Protein AF-A0A9E5TSE7-F1 (afdb_monomer_lite)

Foldseek 3Di:
DDDDPPPPPPPQDAAPVGNPHGFPDAQPVPRGGHHPVQWDDDPDDGIHGPVVCCVVVVVVVPD

Structure (mmCIF, N/CA/C/O backbone):
data_AF-A0A9E5TSE7-F1
#
_entry.id   AF-A0A9E5TSE7-F1
#
loop_
_atom_site.group_PDB
_atom_site.id
_atom_site.type_symbol
_atom_site.label_atom_id
_atom_site.label_alt_id
_atom_site.label_comp_id
_atom_site.label_asym_id
_atom_site.label_entity_id
_atom_site.label_seq_id
_atom_site.pdbx_PDB_ins_code
_atom_site.Cartn_x
_atom_site.Cartn_y
_atom_site.Cartn_z
_atom_site.occupancy
_atom_site.B_iso_or_equiv
_atom_site.auth_seq_id
_atom_site.auth_comp_id
_atom_site.auth_asym_id
_atom_site.auth_atom_id
_atom_site.pdbx_PDB_model_num
ATOM 1 N N . MET A 1 1 ? 5.918 -24.300 -33.269 1.00 42.62 1 MET A N 1
ATOM 2 C CA . MET A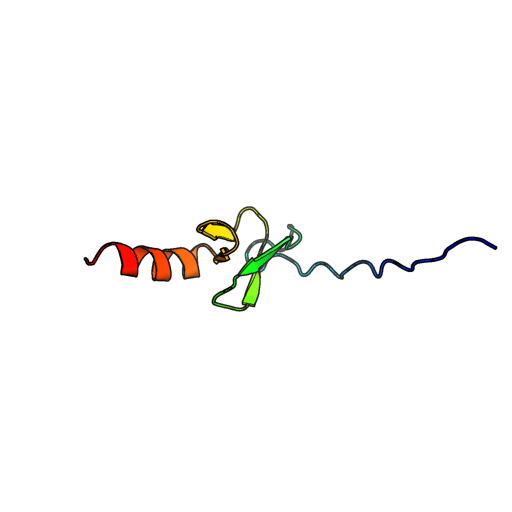 1 1 ? 7.049 -23.402 -32.937 1.00 42.62 1 MET A CA 1
ATOM 3 C C . MET A 1 1 ? 6.670 -22.613 -31.688 1.00 42.62 1 MET A C 1
ATOM 5 O O . MET A 1 1 ? 5.492 -22.338 -31.505 1.00 42.62 1 MET A O 1
ATOM 9 N N . ALA A 1 2 ? 7.622 -22.415 -30.778 1.00 47.22 2 ALA A N 1
ATOM 10 C CA . ALA A 1 2 ? 7.406 -22.093 -29.368 1.00 47.22 2 ALA A CA 1
ATOM 11 C C . ALA A 1 2 ? 6.806 -20.699 -29.088 1.00 47.22 2 ALA A C 1
ATOM 13 O O . ALA A 1 2 ? 6.929 -19.766 -29.874 1.00 47.22 2 ALA A O 1
ATOM 14 N N . LYS A 1 3 ? 6.162 -20.610 -27.918 1.00 49.50 3 LYS A N 1
ATOM 15 C CA . LYS A 1 3 ? 5.491 -19.455 -27.314 1.00 49.50 3 LYS A CA 1
ATOM 16 C C . LYS A 1 3 ? 6.438 -18.260 -27.131 1.00 49.50 3 LYS A C 1
ATOM 18 O O . LYS A 1 3 ? 7.446 -18.395 -26.446 1.00 49.50 3 LYS A O 1
ATOM 23 N N . ALA A 1 4 ? 6.035 -17.080 -27.592 1.00 49.88 4 ALA A N 1
ATOM 24 C CA . ALA A 1 4 ? 6.574 -15.804 -27.128 1.00 49.88 4 ALA A CA 1
ATOM 25 C C . ALA A 1 4 ? 5.413 -14.968 -26.579 1.00 49.88 4 ALA A C 1
ATOM 27 O O . ALA A 1 4 ? 4.877 -14.082 -27.235 1.00 49.88 4 ALA A O 1
ATOM 28 N N . GLN A 1 5 ? 4.978 -15.306 -25.364 1.00 50.56 5 GLN A N 1
ATOM 29 C CA . GLN A 1 5 ? 4.218 -14.362 -24.556 1.00 50.56 5 GLN A CA 1
ATOM 30 C C . GLN A 1 5 ? 5.210 -13.268 -24.162 1.00 50.56 5 GLN A C 1
ATOM 32 O O . GLN A 1 5 ? 5.974 -13.448 -23.212 1.00 50.56 5 GLN A O 1
ATOM 37 N N . HIS A 1 6 ? 5.251 -12.168 -24.918 1.00 45.12 6 HIS A N 1
ATOM 38 C CA . HIS A 1 6 ? 5.834 -10.929 -24.423 1.00 45.12 6 HIS A CA 1
ATOM 39 C C . HIS A 1 6 ? 4.986 -10.508 -23.226 1.00 45.12 6 HIS A C 1
ATOM 41 O O . HIS A 1 6 ? 3.954 -9.861 -23.348 1.00 45.12 6 HIS A O 1
ATOM 47 N N . LYS A 1 7 ? 5.400 -10.986 -22.054 1.00 45.22 7 LYS A N 1
ATOM 48 C CA . LYS A 1 7 ? 5.011 -10.470 -20.754 1.00 45.22 7 LYS A CA 1
ATOM 49 C C . LYS A 1 7 ? 5.585 -9.061 -20.723 1.00 45.22 7 LYS A C 1
ATOM 51 O O . LYS A 1 7 ? 6.734 -8.886 -20.323 1.00 45.22 7 LYS A O 1
ATOM 56 N N . GLU A 1 8 ? 4.839 -8.109 -21.281 1.00 50.56 8 GLU A N 1
ATOM 57 C CA . GLU A 1 8 ? 5.132 -6.686 -21.192 1.00 50.56 8 GLU A CA 1
ATOM 58 C C . GLU A 1 8 ? 5.441 -6.416 -19.727 1.00 50.56 8 GLU A C 1
ATOM 60 O O . GLU A 1 8 ? 4.603 -6.589 -18.842 1.00 50.56 8 GLU A O 1
ATOM 65 N N . LYS A 1 9 ? 6.723 -6.173 -19.465 1.00 49.16 9 LYS A N 1
ATOM 66 C CA . LYS A 1 9 ? 7.237 -5.853 -18.148 1.00 49.16 9 LYS A CA 1
ATOM 67 C C . LYS A 1 9 ? 6.461 -4.597 -17.764 1.00 49.16 9 LYS A C 1
ATOM 69 O O . LYS A 1 9 ? 6.652 -3.598 -18.457 1.00 49.16 9 LYS A O 1
ATOM 74 N N . PRO A 1 10 ? 5.555 -4.621 -16.767 1.00 53.97 10 PRO A N 1
ATOM 75 C CA . PRO A 1 10 ? 4.946 -3.379 -16.354 1.00 53.97 10 PRO A CA 1
ATOM 76 C C . PRO A 1 10 ? 6.122 -2.506 -15.937 1.00 53.97 10 PRO A C 1
ATOM 78 O O . PRO A 1 10 ? 6.967 -2.923 -15.139 1.00 53.97 10 PRO A O 1
ATOM 81 N N . GLU A 1 11 ? 6.243 -1.354 -16.578 1.00 57.72 11 GLU A N 1
ATOM 82 C CA . GLU A 1 11 ? 6.945 -0.191 -16.062 1.00 57.72 11 GLU A CA 1
ATOM 83 C C . GLU A 1 11 ? 6.405 0.046 -14.653 1.00 57.72 11 GLU A C 1
ATOM 85 O O . GLU A 1 11 ? 5.434 0.767 -14.456 1.00 57.72 11 GLU A O 1
ATOM 90 N N . ASN A 1 12 ? 6.928 -0.705 -13.680 1.00 61.72 12 ASN A N 1
ATOM 91 C CA . ASN A 1 12 ? 6.381 -0.742 -12.339 1.00 61.72 12 ASN A CA 1
ATOM 92 C C . ASN A 1 12 ? 6.588 0.673 -11.805 1.00 61.72 12 ASN A C 1
ATOM 94 O O . ASN A 1 12 ? 7.742 1.080 -11.634 1.00 61.72 12 ASN A O 1
ATOM 98 N N . PRO A 1 13 ? 5.515 1.464 -11.633 1.00 74.12 13 PRO A N 1
ATOM 99 C CA . PRO A 1 13 ? 5.674 2.859 -11.277 1.00 74.12 13 PRO A CA 1
ATOM 100 C C . PRO A 1 13 ? 6.443 2.927 -9.958 1.00 74.12 13 PRO A C 1
ATOM 102 O O . PRO A 1 13 ? 6.238 2.092 -9.079 1.00 74.12 13 PRO A O 1
ATOM 105 N N . ALA A 1 14 ? 7.355 3.885 -9.805 1.00 83.75 14 ALA A N 1
ATOM 106 C CA . ALA A 1 14 ? 8.050 4.045 -8.534 1.00 83.75 14 ALA A CA 1
ATOM 107 C C . ALA A 1 14 ? 7.030 4.350 -7.428 1.00 83.75 14 ALA A C 1
ATOM 109 O O . ALA A 1 14 ? 6.008 5.015 -7.653 1.00 83.75 14 ALA A O 1
ATOM 110 N N . CYS A 1 15 ? 7.294 3.858 -6.221 1.00 87.31 15 CYS A N 1
ATOM 111 C CA . CYS A 1 15 ? 6.487 4.210 -5.070 1.00 87.31 15 CYS A CA 1
ATOM 112 C C . CYS A 1 15 ? 6.521 5.722 -4.888 1.00 87.31 15 CYS A C 1
ATOM 114 O O . CYS A 1 15 ? 7.585 6.335 -4.815 1.00 87.31 15 CYS A O 1
ATOM 116 N N . ARG A 1 16 ? 5.345 6.330 -4.726 1.00 84.88 16 ARG A N 1
ATOM 117 C CA . ARG A 1 16 ? 5.257 7.779 -4.551 1.00 84.88 16 ARG A CA 1
ATOM 118 C C . ARG A 1 16 ? 6.022 8.309 -3.331 1.00 84.88 16 ARG A C 1
ATOM 120 O O . ARG A 1 16 ? 6.402 9.472 -3.330 1.00 84.88 16 ARG A O 1
ATOM 127 N N . ASN A 1 17 ? 6.225 7.475 -2.313 1.00 83.75 17 ASN A N 1
ATOM 128 C CA . ASN A 1 17 ? 6.956 7.842 -1.098 1.00 83.75 17 ASN A CA 1
ATOM 129 C C . ASN A 1 17 ? 8.431 7.423 -1.119 1.00 83.75 17 ASN A C 1
ATOM 131 O O . ASN A 1 17 ? 9.217 7.892 -0.302 1.00 83.75 17 ASN A O 1
ATOM 135 N N . HIS A 1 18 ? 8.802 6.513 -2.018 1.00 85.38 18 HIS A N 1
ATOM 136 C CA . HIS A 1 18 ? 10.142 5.951 -2.087 1.00 85.38 18 HIS A CA 1
ATOM 137 C C . HIS A 1 18 ? 10.536 5.791 -3.551 1.00 85.38 18 HIS A C 1
ATOM 139 O O . HIS A 1 18 ? 10.184 4.798 -4.181 1.00 85.38 18 HIS A O 1
ATOM 145 N N . SER A 1 19 ? 11.309 6.743 -4.070 1.00 81.25 19 SER A N 1
ATOM 146 C CA . SER A 1 19 ? 11.795 6.710 -5.456 1.00 81.25 19 SER A CA 1
ATOM 147 C C . SER A 1 19 ? 12.687 5.500 -5.764 1.00 81.25 19 SER A C 1
ATOM 149 O O . SER A 1 19 ? 12.822 5.125 -6.919 1.00 81.25 19 SER A O 1
ATOM 151 N N . ASP A 1 20 ? 13.270 4.889 -4.730 1.00 85.12 20 ASP A N 1
ATOM 152 C CA . ASP A 1 20 ? 14.124 3.694 -4.804 1.00 85.12 20 ASP A CA 1
ATOM 153 C C . ASP A 1 20 ? 13.332 2.370 -4.730 1.00 85.12 20 ASP A C 1
ATOM 155 O O .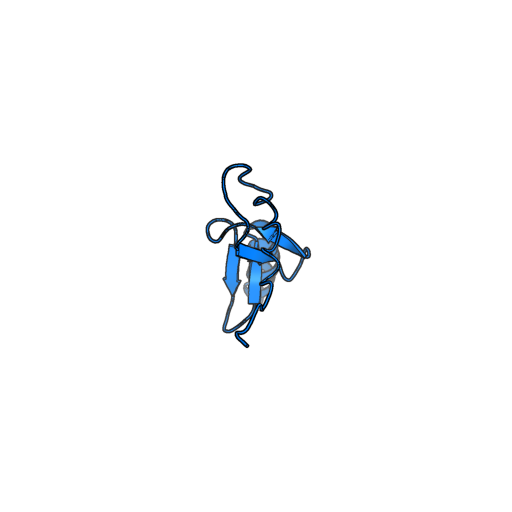 ASP A 1 20 ? 13.879 1.289 -4.908 1.00 85.12 20 ASP A O 1
ATOM 159 N N . GLN A 1 21 ? 12.024 2.424 -4.453 1.00 84.00 21 GLN A N 1
ATOM 160 C CA . GLN A 1 21 ? 11.190 1.230 -4.312 1.00 84.00 21 GLN A CA 1
ATOM 161 C C . GLN A 1 21 ? 10.180 1.147 -5.449 1.00 84.00 21 GLN A C 1
ATOM 163 O O . GLN A 1 21 ? 9.436 2.092 -5.715 1.00 84.00 21 GLN A O 1
ATOM 168 N N . GLU A 1 22 ? 10.078 -0.025 -6.058 1.00 86.25 22 GLU A N 1
ATOM 169 C CA . GLU A 1 22 ? 9.010 -0.330 -7.003 1.00 86.25 22 GLU A CA 1
ATOM 170 C C . GLU A 1 22 ? 7.641 -0.356 -6.304 1.00 86.25 22 GLU A C 1
ATOM 172 O O . GLU A 1 22 ? 7.476 -0.900 -5.203 1.00 86.25 22 GLU A O 1
ATOM 177 N N . ALA A 1 23 ? 6.634 0.269 -6.918 1.00 86.19 23 ALA A N 1
ATOM 178 C CA . ALA A 1 23 ? 5.272 0.157 -6.428 1.00 86.19 23 ALA A CA 1
ATOM 179 C C . ALA A 1 23 ? 4.703 -1.206 -6.807 1.00 86.19 23 ALA A C 1
ATOM 181 O O . ALA A 1 23 ? 4.527 -1.522 -7.981 1.00 86.19 23 ALA A O 1
ATOM 182 N N . THR A 1 24 ? 4.365 -1.991 -5.791 1.00 86.12 24 THR A N 1
ATOM 183 C CA . THR A 1 24 ? 3.750 -3.309 -5.958 1.00 86.12 24 THR A CA 1
ATOM 184 C C . THR A 1 24 ? 2.226 -3.247 -5.885 1.00 86.12 24 THR A C 1
ATOM 186 O O . THR A 1 24 ? 1.556 -4.173 -6.332 1.00 86.12 24 THR A O 1
ATOM 189 N N . HIS A 1 25 ? 1.663 -2.159 -5.346 1.00 86.56 25 HIS A N 1
ATOM 190 C CA . HIS A 1 25 ? 0.222 -1.980 -5.185 1.00 86.56 25 HIS A CA 1
ATOM 191 C C . HIS A 1 25 ? -0.221 -0.554 -5.531 1.00 86.56 25 HIS A C 1
ATOM 193 O O . HIS A 1 25 ? 0.567 0.396 -5.550 1.00 86.56 25 HIS A O 1
ATOM 199 N N . ARG A 1 26 ? -1.523 -0.389 -5.775 1.00 87.19 26 ARG A N 1
ATOM 200 C CA . ARG A 1 26 ? -2.171 0.921 -5.905 1.00 87.19 26 ARG A CA 1
ATOM 201 C C . ARG A 1 26 ? -3.144 1.104 -4.751 1.00 87.19 26 ARG A C 1
ATOM 203 O O . ARG A 1 26 ? -3.877 0.182 -4.418 1.00 87.19 26 ARG A O 1
ATOM 210 N N . CYS A 1 27 ? -3.145 2.289 -4.149 1.00 87.62 27 CYS A N 1
ATOM 211 C CA . CYS A 1 27 ? -4.116 2.620 -3.110 1.00 87.62 27 CYS A CA 1
ATOM 212 C C . CYS A 1 27 ? -5.519 2.667 -3.720 1.00 87.62 27 CYS A C 1
ATOM 214 O O . CYS A 1 27 ? -5.733 3.392 -4.690 1.00 87.62 27 CYS A O 1
ATOM 216 N N . ASP A 1 28 ? -6.483 1.961 -3.144 1.00 86.69 28 ASP A N 1
ATOM 217 C CA . ASP A 1 28 ? -7.825 1.885 -3.707 1.00 86.69 28 ASP A CA 1
ATOM 218 C C . ASP A 1 28 ? -8.579 3.224 -3.623 1.00 86.69 28 ASP A C 1
ATOM 220 O O . ASP A 1 28 ? -9.344 3.560 -4.523 1.00 86.69 28 ASP A O 1
ATOM 224 N N . ASN A 1 29 ? -8.264 4.042 -2.612 1.00 87.12 29 ASN A N 1
ATOM 225 C CA . ASN A 1 29 ? -8.873 5.358 -2.405 1.00 87.12 29 ASN A CA 1
ATOM 226 C C . ASN A 1 29 ? -8.319 6.439 -3.349 1.00 87.12 29 ASN A C 1
ATOM 228 O O . ASN A 1 29 ? -9.071 7.164 -3.987 1.00 87.12 29 ASN A O 1
ATOM 232 N N . CYS A 1 30 ? -6.991 6.579 -3.438 1.00 87.50 30 CYS A N 1
ATOM 233 C CA . CYS A 1 30 ? -6.362 7.667 -4.201 1.00 87.50 30 CYS A CA 1
ATOM 234 C C . CYS A 1 30 ? -5.743 7.222 -5.533 1.00 87.50 30 CYS A C 1
ATOM 236 O O . CYS A 1 30 ? -5.146 8.048 -6.223 1.00 87.50 30 CYS A O 1
ATOM 238 N N . LYS A 1 31 ? -5.834 5.927 -5.868 1.00 86.44 31 LYS A N 1
ATOM 239 C CA . LYS A 1 31 ? -5.322 5.265 -7.088 1.00 86.44 31 LYS A CA 1
ATOM 240 C C . LYS A 1 31 ? -3.833 5.492 -7.392 1.00 86.44 31 LYS A C 1
ATOM 242 O O . LYS A 1 31 ? -3.346 5.110 -8.453 1.00 86.44 31 LYS A O 1
ATOM 247 N N . LYS A 1 32 ? -3.082 6.060 -6.444 1.00 87.81 32 LYS A N 1
ATOM 248 C CA . LYS A 1 32 ? -1.639 6.302 -6.544 1.00 87.81 32 LYS A CA 1
ATOM 249 C C . LYS A 1 32 ? -0.843 5.005 -6.314 1.00 87.81 32 LYS A C 1
ATOM 251 O O . LYS A 1 32 ? -1.281 4.162 -5.524 1.00 87.81 32 LYS A O 1
ATOM 256 N N . PRO A 1 33 ? 0.319 4.852 -6.972 1.00 88.19 33 PRO A N 1
ATOM 257 C CA . PRO A 1 33 ? 1.198 3.700 -6.810 1.00 88.19 33 PRO A CA 1
ATOM 258 C C . PRO A 1 33 ? 2.045 3.807 -5.534 1.00 88.19 33 PRO A C 1
ATOM 260 O O . PRO A 1 33 ? 2.655 4.845 -5.254 1.00 88.19 33 PRO A O 1
ATOM 263 N N . TYR A 1 34 ? 2.097 2.722 -4.767 1.00 88.56 34 TYR A N 1
ATOM 264 C CA . TYR A 1 34 ? 2.846 2.628 -3.517 1.00 88.56 34 TYR A CA 1
ATOM 265 C C . TYR A 1 34 ? 3.506 1.247 -3.373 1.00 88.56 34 TYR A C 1
ATOM 267 O O . TYR A 1 34 ? 2.996 0.233 -3.851 1.00 88.56 34 TYR A O 1
ATOM 275 N N . CYS A 1 35 ? 4.656 1.194 -2.702 1.00 90.25 35 CYS A N 1
ATOM 276 C CA . CYS A 1 35 ? 5.318 -0.065 -2.362 1.00 90.25 35 CYS A CA 1
ATOM 277 C C . CYS A 1 35 ? 4.624 -0.750 -1.178 1.00 90.25 35 CYS A C 1
ATOM 279 O O . CYS A 1 35 ? 3.916 -0.101 -0.403 1.00 90.25 35 CYS A O 1
ATOM 281 N N . LYS A 1 36 ? 4.902 -2.045 -0.979 1.00 85.56 36 LYS A N 1
ATOM 282 C CA . LYS A 1 36 ? 4.394 -2.857 0.144 1.00 85.56 36 LYS A CA 1
ATOM 283 C C . LYS A 1 36 ? 4.619 -2.237 1.534 1.00 85.56 36 LYS A C 1
ATOM 285 O O . LYS A 1 36 ? 3.880 -2.538 2.458 1.00 85.56 36 LYS A O 1
ATOM 290 N N . LYS A 1 37 ? 5.618 -1.358 1.693 1.00 86.44 37 LYS A N 1
ATOM 291 C CA . LYS A 1 37 ? 5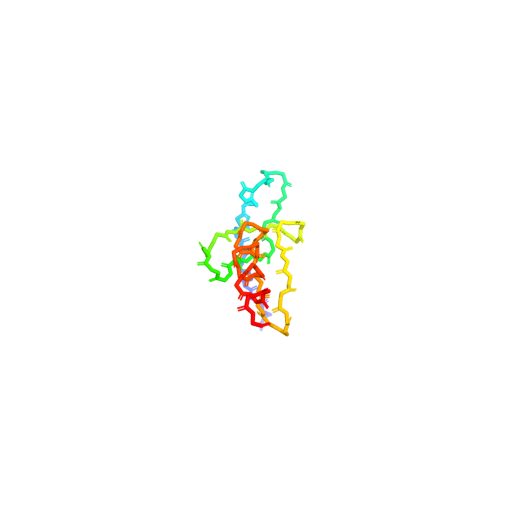.875 -0.634 2.954 1.00 86.44 37 LYS A CA 1
ATOM 292 C C . LYS A 1 37 ? 4.941 0.562 3.179 1.00 86.44 37 LYS A C 1
ATOM 294 O O . LYS A 1 37 ? 4.718 0.946 4.321 1.00 86.44 37 LYS A O 1
ATOM 299 N N . CYS A 1 38 ? 4.437 1.177 2.109 1.00 86.94 38 CYS A N 1
ATOM 300 C CA . CYS A 1 38 ? 3.571 2.359 2.178 1.00 86.94 38 CYS A CA 1
ATOM 301 C C . CYS A 1 38 ? 2.086 2.036 2.058 1.00 86.94 38 CYS A C 1
ATOM 303 O O . CYS A 1 38 ? 1.251 2.887 2.382 1.00 86.94 38 CYS A O 1
ATOM 305 N N . VAL A 1 39 ? 1.760 0.846 1.559 1.00 86.75 39 VAL A N 1
ATOM 306 C CA . VAL A 1 39 ? 0.399 0.337 1.592 1.00 86.75 39 VAL A CA 1
ATOM 307 C C . VAL A 1 39 ? 0.138 -0.493 2.834 1.00 86.75 39 VAL A C 1
ATOM 309 O O . VAL A 1 39 ? 1.042 -1.072 3.432 1.00 86.75 39 VAL A O 1
ATOM 312 N N . ARG A 1 40 ? -1.130 -0.543 3.198 1.00 86.19 40 ARG A N 1
ATOM 313 C CA . ARG A 1 40 ? -1.694 -1.361 4.247 1.00 86.19 40 ARG A CA 1
ATOM 314 C C . ARG A 1 40 ? -2.895 -2.092 3.677 1.00 86.19 40 ARG A C 1
ATOM 316 O O . ARG A 1 40 ? -3.698 -1.519 2.937 1.00 86.19 40 ARG A O 1
ATOM 323 N N . GLU A 1 41 ? -2.978 -3.367 3.995 1.00 82.69 41 GLU A N 1
ATOM 324 C CA . GLU A 1 41 ? -4.063 -4.239 3.571 1.00 82.69 41 GLU A CA 1
ATOM 325 C C . GLU A 1 41 ? -5.178 -4.130 4.622 1.00 82.69 41 GLU A C 1
ATOM 327 O O . GLU A 1 41 ? -4.973 -4.460 5.789 1.00 82.69 41 GLU A O 1
ATOM 332 N N . GLN A 1 42 ? -6.340 -3.607 4.225 1.00 74.69 42 GLN A N 1
ATOM 333 C CA . GLN A 1 42 ? -7.548 -3.555 5.049 1.00 74.69 42 GLN A CA 1
ATOM 334 C C . GLN A 1 42 ? -8.532 -4.623 4.567 1.00 74.69 42 GLN A C 1
ATOM 336 O O . GLN A 1 42 ? -9.182 -4.483 3.529 1.00 74.69 42 GLN A O 1
ATOM 341 N N . GLY A 1 43 ? -8.676 -5.686 5.354 1.00 73.69 43 GLY A N 1
ATOM 342 C CA . GLY A 1 43 ? -9.555 -6.805 5.024 1.00 73.69 43 GLY A CA 1
ATOM 343 C C . GLY A 1 43 ? -9.022 -7.669 3.878 1.00 73.69 43 GLY A C 1
ATOM 344 O O . GLY A 1 43 ? -7.826 -7.706 3.615 1.00 73.69 43 GLY A O 1
ATOM 345 N N . HIS A 1 44 ? -9.925 -8.398 3.220 1.00 71.69 44 HIS A N 1
ATOM 346 C CA . HIS A 1 44 ? -9.567 -9.493 2.310 1.00 71.69 44 HIS A CA 1
ATOM 347 C C . HIS A 1 44 ? -9.109 -9.072 0.902 1.00 71.69 44 HIS A C 1
ATOM 349 O O . HIS A 1 44 ? -8.595 -9.923 0.187 1.00 71.69 44 HIS A O 1
ATOM 355 N N . ASP A 1 45 ? -9.303 -7.812 0.488 1.00 75.00 45 ASP A N 1
ATOM 356 C CA . ASP A 1 45 ? -8.944 -7.379 -0.881 1.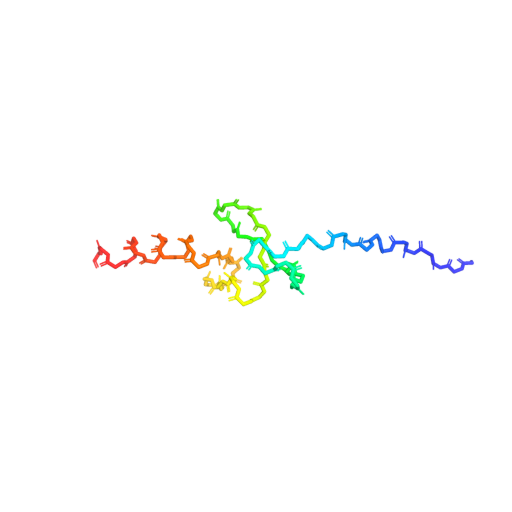00 75.00 45 ASP A CA 1
ATOM 357 C C . ASP A 1 45 ? -8.667 -5.870 -1.039 1.00 75.00 45 ASP A C 1
ATOM 359 O O . ASP A 1 45 ? -8.351 -5.395 -2.127 1.00 75.00 45 ASP A O 1
ATOM 363 N N . ARG A 1 46 ? -8.784 -5.061 0.025 1.00 81.25 46 ARG A N 1
ATOM 364 C CA . ARG A 1 46 ? -8.589 -3.609 -0.101 1.00 81.25 46 ARG A CA 1
ATOM 365 C C . ARG A 1 46 ? -7.198 -3.215 0.349 1.00 81.25 46 ARG A C 1
ATOM 367 O O . ARG A 1 46 ? -6.778 -3.509 1.462 1.00 81.25 46 ARG A O 1
ATOM 374 N N . VAL A 1 47 ? -6.513 -2.470 -0.505 1.00 86.25 47 VAL A N 1
ATOM 375 C CA . VAL A 1 47 ? -5.178 -1.950 -0.227 1.00 86.25 47 VAL A CA 1
ATOM 376 C C . VAL A 1 47 ? -5.246 -0.432 -0.182 1.00 86.25 4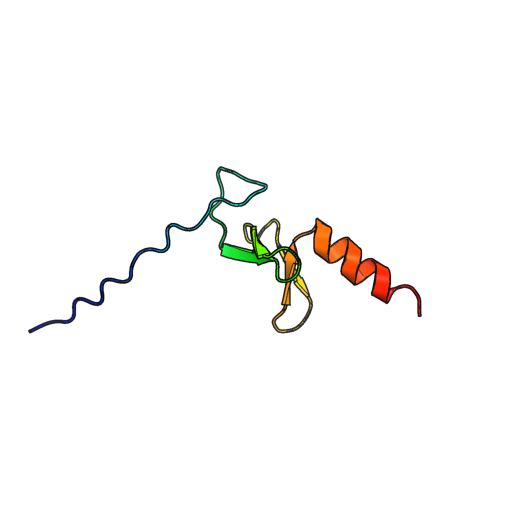7 VAL A C 1
ATOM 378 O O . VAL A 1 47 ? -5.594 0.208 -1.172 1.00 86.25 47 VAL A O 1
ATOM 381 N N . PHE A 1 48 ? -4.897 0.171 0.949 1.00 87.94 48 PHE A N 1
ATOM 382 C CA . PHE A 1 48 ? -4.865 1.626 1.109 1.00 87.94 48 PHE A CA 1
ATOM 383 C C . PHE A 1 48 ? -3.446 2.102 1.397 1.00 87.94 48 PHE A C 1
ATOM 385 O O . PHE A 1 48 ? -2.654 1.391 1.997 1.00 87.94 48 PHE A O 1
ATOM 392 N N . CYS A 1 49 ? -3.089 3.316 0.979 1.00 88.31 49 CYS A N 1
ATOM 393 C CA . CYS A 1 49 ? -1.870 3.949 1.482 1.00 88.31 49 CYS A CA 1
ATOM 394 C C . CYS A 1 49 ? -2.082 4.438 2.916 1.00 88.31 49 CYS A C 1
ATOM 396 O O . CYS A 1 49 ? -3.215 4.747 3.281 1.00 88.31 49 CYS A O 1
ATOM 398 N N . ALA A 1 50 ? -1.005 4.574 3.693 1.00 82.25 50 ALA A N 1
ATOM 399 C CA . ALA A 1 50 ? -1.067 5.011 5.093 1.00 82.25 50 ALA A CA 1
ATOM 400 C C . ALA A 1 50 ? -1.941 6.268 5.318 1.00 82.25 50 ALA A C 1
ATOM 402 O O . ALA A 1 50 ? -2.744 6.314 6.242 1.00 82.25 50 ALA A O 1
ATOM 403 N N . GLU A 1 51 ? -1.864 7.267 4.430 1.00 82.88 51 GLU A N 1
ATOM 404 C CA . GLU A 1 51 ? -2.694 8.480 4.519 1.00 82.88 51 GLU A CA 1
ATOM 405 C C . GLU A 1 51 ? -4.195 8.203 4.335 1.00 82.88 51 GLU A C 1
ATOM 407 O O . GLU A 1 51 ? -5.040 8.798 5.003 1.00 82.88 51 GLU A O 1
ATOM 412 N N . CYS A 1 52 ? -4.545 7.323 3.394 1.00 86.31 52 CYS A N 1
ATOM 413 C CA . CYS A 1 52 ? -5.938 6.974 3.121 1.00 86.31 52 CYS A CA 1
ATOM 414 C C . CYS A 1 52 ? -6.477 5.982 4.150 1.00 86.31 52 CYS A C 1
ATOM 416 O O . CYS A 1 52 ? -7.647 6.073 4.508 1.00 86.31 52 CYS A O 1
ATOM 418 N N . GLU A 1 53 ? -5.631 5.084 4.650 1.00 83.25 53 GLU A N 1
ATOM 419 C CA . GLU A 1 53 ? -5.967 4.187 5.749 1.00 83.25 53 GLU A CA 1
ATOM 420 C C . GLU A 1 53 ? -6.375 4.984 6.986 1.00 83.25 53 GLU A C 1
ATOM 422 O O . GLU A 1 53 ? -7.444 4.718 7.517 1.00 83.25 53 GLU A O 1
ATOM 427 N N . LEU A 1 54 ? -5.599 5.992 7.402 1.00 80.06 54 LEU A N 1
ATOM 428 C CA . LEU A 1 54 ? -5.928 6.811 8.577 1.00 80.06 54 LEU A CA 1
ATOM 429 C C . LEU A 1 54 ? -7.296 7.489 8.452 1.00 80.06 54 LEU A C 1
ATOM 431 O O . LEU A 1 54 ? -8.034 7.579 9.431 1.00 80.06 54 LEU A O 1
ATOM 435 N N . ARG A 1 55 ? -7.668 7.921 7.240 1.00 79.19 55 ARG A N 1
ATOM 436 C CA . ARG A 1 55 ? -9.011 8.454 6.980 1.00 79.19 55 ARG A CA 1
ATOM 437 C C . ARG A 1 55 ? -10.070 7.369 7.147 1.00 79.19 55 ARG A C 1
ATOM 439 O O . ARG A 1 55 ? -11.017 7.582 7.884 1.00 79.19 55 ARG A O 1
ATOM 446 N N . VAL A 1 56 ? -9.909 6.207 6.516 1.00 73.44 56 VAL A N 1
ATOM 447 C CA . VAL A 1 56 ? -10.912 5.126 6.573 1.00 73.44 56 VAL A CA 1
ATOM 448 C C . VAL A 1 56 ? -11.026 4.521 7.98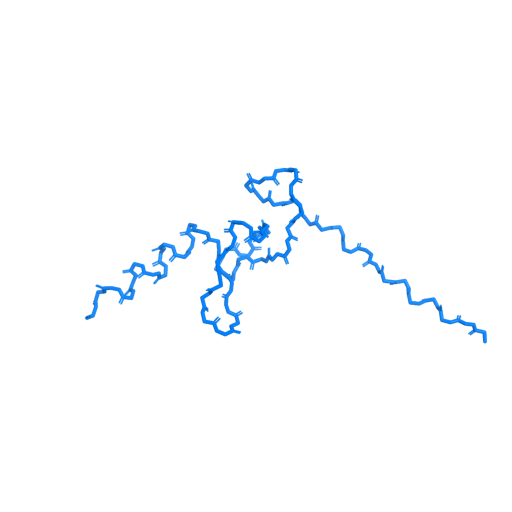1 1.00 73.44 56 VAL A C 1
ATOM 450 O O . VAL A 1 56 ? -12.131 4.306 8.467 1.00 73.44 56 VAL A O 1
ATOM 453 N N . ALA A 1 57 ? -9.903 4.286 8.661 1.00 69.81 57 ALA A N 1
ATOM 454 C CA . ALA A 1 57 ? -9.850 3.740 10.015 1.00 69.81 57 ALA A CA 1
ATOM 455 C C . ALA A 1 57 ? -10.390 4.726 11.063 1.00 69.81 57 ALA A C 1
ATOM 457 O O . ALA A 1 57 ? -11.060 4.308 12.004 1.00 69.81 57 ALA A O 1
ATOM 458 N N . GLY A 1 58 ? -10.163 6.032 10.879 1.00 62.84 58 GLY A N 1
ATOM 459 C CA . GLY A 1 58 ? -10.728 7.070 11.745 1.00 62.84 58 GLY A CA 1
ATOM 460 C C . GLY A 1 58 ? -12.259 7.134 11.706 1.00 62.84 58 GLY A C 1
ATOM 461 O O . GLY A 1 58 ? -12.876 7.419 12.726 1.00 62.84 58 GLY A O 1
ATOM 462 N N . PHE A 1 59 ? -12.887 6.798 10.573 1.00 58.09 59 PHE A N 1
ATOM 463 C CA . PHE A 1 59 ? -14.351 6.711 10.471 1.00 58.09 59 PHE A CA 1
ATOM 464 C C . PHE A 1 59 ? -14.944 5.493 11.203 1.00 58.09 59 PHE A C 1
ATOM 466 O O . PHE A 1 59 ? -16.099 5.538 11.612 1.00 58.09 59 PHE A O 1
ATOM 473 N N . LEU A 1 60 ? -14.174 4.418 11.396 1.00 55.00 60 LEU A N 1
ATOM 474 C CA . LEU A 1 60 ? -14.638 3.187 12.052 1.00 55.00 60 LEU A CA 1
ATOM 475 C C . LEU A 1 60 ? -14.594 3.241 13.589 1.00 55.00 60 LEU A C 1
ATOM 477 O O . LEU A 1 60 ? -15.126 2.342 14.227 1.00 55.00 60 LEU A O 1
ATOM 481 N N . ASN A 1 61 ? -13.988 4.273 14.186 1.00 50.53 61 ASN A N 1
ATOM 482 C CA . ASN A 1 61 ? -13.910 4.444 15.646 1.00 50.53 61 ASN A CA 1
ATOM 483 C C . ASN A 1 61 ? -14.972 5.413 16.208 1.00 50.53 61 ASN A C 1
ATOM 485 O O . ASN A 1 61 ? -14.860 5.852 17.348 1.00 50.53 61 ASN A O 1
ATOM 489 N N . LEU A 1 62 ? -15.973 5.788 15.402 1.00 49.03 62 LEU A N 1
ATOM 490 C CA . LEU A 1 62 ? -17.024 6.743 15.776 1.00 49.03 62 LEU A CA 1
ATOM 491 C C . LEU A 1 62 ? -18.427 6.104 15.845 1.00 49.03 62 LEU A C 1
ATOM 493 O O . LEU A 1 62 ? -19.412 6.766 15.515 1.00 49.03 62 LEU A O 1
ATOM 497 N N . ILE A 1 63 ? -18.519 4.824 16.227 1.00 44.62 63 ILE A N 1
ATOM 498 C CA . ILE A 1 63 ? -19.787 4.108 16.465 1.00 44.62 63 ILE A CA 1
ATOM 499 C C . ILE A 1 63 ? -19.737 3.435 17.832 1.00 44.62 63 ILE A C 1
ATOM 501 O O . ILE A 1 63 ? -18.722 2.754 18.098 1.00 44.62 63 ILE A O 1
#

Secondary structure (DSSP, 8-state):
------------PEETTEEEEE--EE-TTT--EE-TTTEEEETTTEEEEHHHHHHHHHHTT--

Sequence (63 aa):
MAKAQHKEKPENPACRNHSDQEATHRCDNCKKPYCKKCVREQGHDRVFCAECELRVAGFLNLI

pLDDT: mean 74.38, std 15.51, range [42.62, 90.25]

Radius of gyration: 15.64 Å; chains: 1; bounding box: 34×32×49 Å